Protein AF-A0A090LJX2-F1 (afdb_monomer_lite)

Organism: Strongyloides ratti (NCBI:txid34506)

Foldseek 3Di:
DVVVVVVVVVVVVVVDPPPPDDDVLVVVQLVLLQVLLQDPNNVVSCCVVPSNNVFKDWPDKDWDDDVVLRFIKIWTWMATPVCRLEIEIFIYAGNDPSNVVSPDPCSLVVNLVVCVVVVVVVVVVCVVVHNHDYYHYGHPHSRRVSSVVD

Secondary structure (DSSP, 8-state):
-HHHHHHHHHHHHHTT-------HHHHHHHHHHHHHHHSTTHHHHHHH-HHHHHHEEEEEEEEEEETTTTEEEEEEEEEESS-TTEEEEEE-----HHHHHT--TTHHHHHHHHHHHHHHHHHHHHHHHS---EEEEEESTHHHHHHHH-

pLDDT: mean 89.29, std 11.76, range [50.69, 98.19]

Radius of gyration: 18.02 Å; chains: 1; bounding box: 39×31×60 Å

Sequence (150 aa):
MCTIFFILIIFINFISSFITQYDPNEADLLGRFSSAVSSKYYYDCMINDEILKNNTELIYSYNEHNSKLNGDFLAGIIKLKNDPESIVIVHKSTSSIQQLISQVYLYPMEALNITYNVISTELKK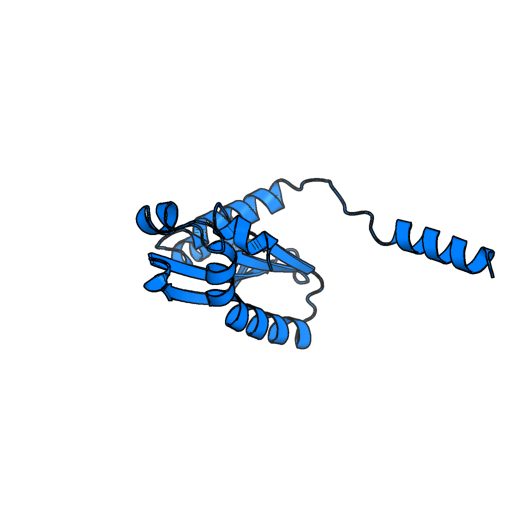LLNNGNYKNVIFTGHSLGGGLAILD

Structure (mmCIF, N/CA/C/O backbone):
data_AF-A0A090LJX2-F1
#
_entry.id   AF-A0A090LJX2-F1
#
loop_
_atom_site.group_PDB
_atom_site.id
_atom_site.type_symbol
_atom_site.label_atom_id
_atom_site.label_alt_id
_atom_site.label_comp_id
_atom_site.label_asym_id
_atom_site.label_entity_id
_atom_site.label_seq_id
_atom_site.pdbx_PDB_ins_code
_atom_site.Cartn_x
_atom_site.Cartn_y
_atom_site.Cartn_z
_atom_site.occupancy
_atom_site.B_iso_or_equiv
_atom_site.auth_seq_id
_atom_site.auth_comp_id
_atom_site.auth_asym_id
_atom_site.auth_atom_id
_atom_site.pdbx_PDB_model_num
ATOM 1 N N . MET A 1 1 ? 19.942 -5.361 43.977 1.00 56.97 1 MET A N 1
ATOM 2 C CA . MET A 1 1 ? 20.009 -4.964 42.549 1.00 56.97 1 MET A CA 1
ATOM 3 C C . MET A 1 1 ? 19.670 -6.107 41.589 1.00 56.97 1 MET A C 1
ATOM 5 O O . MET A 1 1 ? 18.911 -5.849 40.667 1.00 56.97 1 MET A O 1
ATOM 9 N N . CYS A 1 2 ? 20.119 -7.354 41.800 1.00 62.38 2 CYS A N 1
ATOM 10 C CA . CYS A 1 2 ? 19.810 -8.469 40.879 1.00 62.38 2 CYS A CA 1
ATOM 11 C C . CYS A 1 2 ? 18.318 -8.841 40.754 1.00 62.38 2 CYS A C 1
ATOM 13 O O . CYS A 1 2 ? 17.883 -9.233 39.678 1.00 62.38 2 CYS A O 1
ATOM 15 N N . THR A 1 3 ? 17.517 -8.689 41.812 1.00 67.06 3 THR A N 1
ATOM 16 C CA . THR A 1 3 ? 16.077 -9.010 41.790 1.00 67.06 3 THR A CA 1
ATOM 17 C C . THR A 1 3 ? 15.263 -8.070 40.901 1.00 67.06 3 THR A C 1
ATOM 19 O O . THR A 1 3 ? 14.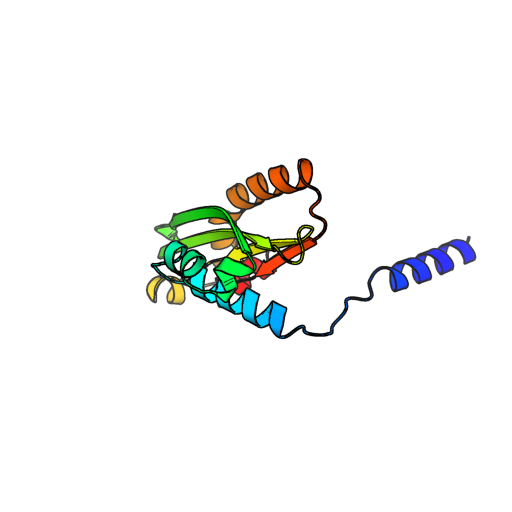370 -8.525 40.196 1.00 67.06 3 THR A O 1
ATOM 22 N N . ILE A 1 4 ? 15.604 -6.778 40.865 1.00 73.00 4 ILE A N 1
ATOM 23 C CA . ILE A 1 4 ? 14.933 -5.790 40.003 1.00 73.00 4 ILE A CA 1
ATOM 24 C C . ILE A 1 4 ? 15.252 -6.065 38.527 1.00 73.00 4 ILE A C 1
ATOM 26 O O . ILE A 1 4 ? 14.362 -6.004 37.688 1.00 73.00 4 ILE A O 1
ATOM 30 N N . PHE A 1 5 ? 16.496 -6.439 38.219 1.00 73.56 5 PHE A N 1
ATOM 31 C CA . PHE A 1 5 ? 16.918 -6.791 36.861 1.00 73.56 5 PHE A CA 1
ATOM 32 C C . PHE A 1 5 ? 16.204 -8.047 36.335 1.00 73.56 5 PHE A C 1
ATOM 34 O O . PHE A 1 5 ? 15.748 -8.066 35.196 1.00 73.56 5 PHE A O 1
ATOM 41 N N . PHE A 1 6 ? 16.024 -9.065 37.184 1.00 72.81 6 PHE A N 1
ATOM 42 C CA . PHE A 1 6 ? 15.281 -10.277 36.822 1.00 72.81 6 PHE A CA 1
ATOM 43 C C . PHE A 1 6 ? 13.792 -10.003 36.570 1.00 72.81 6 PHE A C 1
ATOM 45 O O . PHE A 1 6 ? 13.232 -10.522 35.608 1.00 72.81 6 PHE A O 1
ATOM 52 N N . ILE A 1 7 ? 13.162 -9.150 37.385 1.00 74.00 7 ILE A N 1
ATOM 53 C CA . ILE A 1 7 ? 11.769 -8.726 37.173 1.00 74.00 7 ILE A CA 1
ATOM 54 C C . ILE A 1 7 ? 11.644 -7.937 35.864 1.00 74.00 7 ILE A C 1
ATOM 56 O O . ILE A 1 7 ? 10.705 -8.168 35.108 1.00 74.00 7 ILE A O 1
ATOM 60 N N . LEU A 1 8 ? 12.612 -7.067 35.551 1.00 67.62 8 LEU A N 1
ATOM 61 C CA . LEU A 1 8 ? 12.631 -6.310 34.298 1.00 67.62 8 LEU A CA 1
ATOM 62 C C . LEU A 1 8 ? 12.737 -7.236 33.075 1.00 67.62 8 LEU A C 1
ATOM 64 O O . LEU A 1 8 ? 12.002 -7.057 32.112 1.00 67.62 8 LEU A O 1
ATOM 68 N N . ILE A 1 9 ? 13.597 -8.260 33.128 1.00 67.12 9 ILE A N 1
ATOM 69 C CA . ILE A 1 9 ? 13.736 -9.264 32.059 1.00 67.12 9 ILE A CA 1
ATOM 70 C C . ILE A 1 9 ? 12.451 -10.080 31.888 1.00 67.12 9 ILE A C 1
ATOM 72 O O . ILE A 1 9 ? 12.044 -10.347 30.759 1.00 67.12 9 ILE A O 1
ATOM 76 N N . ILE A 1 10 ? 11.791 -10.471 32.981 1.00 66.12 10 ILE A N 1
ATOM 77 C CA . ILE A 1 10 ? 10.518 -11.204 32.913 1.00 66.12 10 ILE A CA 1
ATOM 78 C C . ILE A 1 10 ? 9.430 -10.324 32.290 1.00 66.12 10 ILE A C 1
ATOM 80 O O . ILE A 1 10 ? 8.712 -10.791 31.411 1.00 66.12 10 ILE A O 1
ATOM 84 N N . PHE A 1 11 ? 9.351 -9.045 32.668 1.00 61.06 11 PHE A N 1
ATOM 85 C CA . PHE A 1 11 ? 8.423 -8.102 32.043 1.00 61.06 11 PHE A CA 1
ATOM 86 C C . PHE A 1 11 ? 8.721 -7.906 30.554 1.00 61.06 11 PHE A C 1
ATOM 88 O O . PHE A 1 11 ? 7.797 -7.959 29.753 1.00 61.06 11 PHE A O 1
ATOM 95 N N . ILE A 1 12 ? 9.990 -7.772 30.156 1.00 60.81 12 ILE A N 1
ATOM 96 C CA . ILE A 1 12 ? 10.374 -7.645 28.740 1.00 60.81 12 ILE A CA 1
ATOM 97 C C . ILE A 1 12 ? 9.950 -8.881 27.930 1.00 60.81 12 ILE A C 1
ATOM 99 O O . ILE A 1 12 ? 9.437 -8.728 26.827 1.00 60.81 12 ILE A O 1
ATOM 103 N N . ASN A 1 13 ? 10.084 -10.092 28.484 1.00 55.06 13 ASN A N 1
ATOM 104 C CA . ASN A 1 13 ? 9.644 -11.319 27.806 1.00 55.06 13 ASN A CA 1
ATOM 105 C C . ASN A 1 13 ? 8.113 -11.477 27.750 1.00 55.06 13 ASN A C 1
ATOM 107 O O . ASN A 1 13 ? 7.609 -12.166 26.869 1.00 55.06 13 ASN A O 1
ATOM 111 N N . PHE A 1 14 ? 7.369 -10.844 28.661 1.00 52.94 14 PHE A N 1
ATOM 112 C CA . PHE A 1 14 ? 5.901 -10.845 28.648 1.00 52.94 14 PHE A CA 1
ATOM 113 C C . PHE A 1 14 ? 5.289 -9.757 27.754 1.00 52.94 14 PHE A C 1
ATOM 115 O O . PHE A 1 14 ? 4.112 -9.848 27.417 1.00 52.94 14 PHE A O 1
ATOM 122 N N . ILE A 1 15 ? 6.058 -8.734 27.366 1.00 55.44 15 ILE A N 1
ATOM 123 C CA . ILE A 1 15 ? 5.549 -7.587 26.597 1.00 55.44 15 ILE A CA 1
ATOM 124 C C . ILE A 1 15 ? 5.363 -7.908 25.102 1.00 55.44 15 ILE A C 1
ATOM 126 O O . ILE A 1 15 ? 4.643 -7.185 24.420 1.00 55.44 15 ILE A O 1
ATOM 130 N N . SER A 1 16 ? 5.917 -9.004 24.577 1.00 51.19 16 SER A N 1
ATOM 131 C CA . SER A 1 16 ? 5.778 -9.335 23.152 1.00 51.19 16 SER A CA 1
ATOM 132 C C . SER A 1 16 ? 5.471 -10.806 22.882 1.00 51.19 16 SER A C 1
ATOM 134 O O . SER A 1 16 ? 6.197 -11.494 22.163 1.00 51.19 16 SER A O 1
ATOM 136 N N . SER A 1 17 ? 4.327 -11.298 23.365 1.00 50.69 17 SER A N 1
ATOM 137 C CA . SER A 1 17 ? 3.696 -12.420 22.664 1.00 50.69 17 SER A CA 1
ATOM 138 C C . SER A 1 17 ? 3.078 -11.882 21.372 1.00 50.69 17 SER A C 1
ATOM 140 O O . SER A 1 17 ? 1.912 -11.484 21.346 1.00 50.69 17 SER A O 1
ATOM 142 N N . PHE A 1 18 ? 3.863 -11.827 20.296 1.00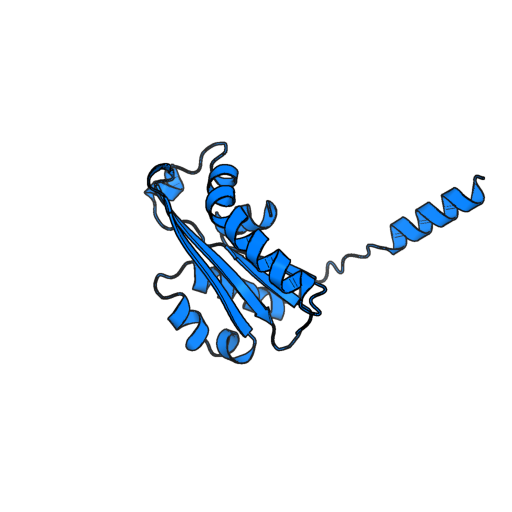 51.91 18 PHE A N 1
ATOM 143 C CA . PHE A 1 18 ? 3.274 -11.700 18.969 1.00 51.91 18 PHE A CA 1
ATOM 144 C C . PHE A 1 18 ? 2.355 -12.901 18.770 1.00 51.91 18 PHE A C 1
ATOM 146 O O . PHE A 1 18 ? 2.786 -14.051 18.884 1.00 51.91 18 PHE A O 1
ATOM 153 N N . ILE A 1 19 ? 1.078 -12.633 18.519 1.00 62.56 19 ILE A N 1
ATOM 154 C CA . ILE A 1 19 ? 0.149 -13.667 18.094 1.00 62.56 19 ILE A CA 1
ATOM 155 C C . ILE A 1 19 ? 0.624 -14.081 16.703 1.00 62.56 19 ILE A C 1
ATOM 157 O O . ILE A 1 19 ? 0.441 -13.366 15.728 1.00 62.56 19 ILE A O 1
ATOM 161 N N . THR A 1 20 ? 1.296 -15.226 16.617 1.00 63.59 20 THR A N 1
ATOM 162 C CA . THR A 1 20 ? 1.744 -15.814 15.345 1.00 63.59 20 THR A CA 1
ATOM 163 C C . THR A 1 20 ? 0.601 -16.484 14.588 1.00 63.59 20 THR A C 1
ATOM 165 O O . THR A 1 20 ? 0.813 -17.088 13.535 1.00 63.59 20 THR A O 1
ATOM 168 N N . GLN A 1 21 ? -0.612 -16.425 15.137 1.00 80.81 21 GLN A N 1
ATOM 169 C CA . GLN A 1 21 ? -1.780 -17.033 14.542 1.00 80.81 21 GLN A CA 1
ATOM 170 C C . GLN A 1 21 ? -2.232 -16.192 13.350 1.00 80.81 21 GLN A C 1
ATOM 172 O O . GLN A 1 21 ? -2.736 -15.086 13.500 1.00 80.81 21 GLN A O 1
ATOM 177 N N . TYR A 1 22 ? -2.020 -16.748 12.165 1.00 81.31 22 TYR A N 1
ATOM 178 C CA . TYR A 1 22 ? -2.489 -16.203 10.902 1.00 81.31 22 TYR A CA 1
ATOM 179 C C . TYR A 1 22 ? -4.023 -16.127 10.885 1.00 81.31 22 TYR A C 1
ATOM 181 O O . TYR A 1 22 ? -4.687 -17.159 11.032 1.00 81.31 22 TYR A O 1
ATOM 189 N N . ASP A 1 23 ? -4.575 -14.929 10.683 1.00 89.44 23 ASP A N 1
ATOM 190 C CA . ASP A 1 23 ? -5.998 -14.742 10.391 1.00 89.44 23 ASP A CA 1
ATOM 191 C C . ASP A 1 23 ? -6.216 -14.764 8.865 1.00 89.44 23 ASP A C 1
ATOM 193 O O . ASP A 1 23 ? -5.771 -13.850 8.160 1.00 89.44 23 ASP A O 1
ATOM 197 N N . PRO A 1 24 ? -6.900 -15.786 8.319 1.00 92.12 24 PRO A N 1
ATOM 198 C CA . PRO A 1 24 ? -7.163 -15.867 6.887 1.00 92.12 24 PRO A CA 1
ATOM 199 C C . PRO A 1 24 ? -8.047 -14.729 6.362 1.00 92.12 24 PRO A C 1
ATOM 201 O O . PRO A 1 24 ? -7.927 -14.380 5.190 1.00 92.12 24 PRO A O 1
ATOM 204 N N . ASN A 1 25 ? -8.917 -14.139 7.188 1.00 92.12 25 ASN A N 1
ATOM 205 C CA . ASN A 1 25 ? -9.783 -13.039 6.756 1.00 92.12 25 ASN A CA 1
ATOM 206 C C . ASN A 1 25 ? -8.991 -11.739 6.617 1.00 92.12 25 ASN A C 1
ATOM 208 O O . ASN A 1 25 ? -9.167 -11.010 5.640 1.00 92.12 25 ASN A O 1
ATOM 212 N N . GLU A 1 26 ? -8.097 -11.466 7.571 1.00 91.69 26 GLU A N 1
ATOM 213 C CA . GLU A 1 26 ? -7.166 -10.343 7.470 1.00 91.69 26 GLU A CA 1
ATOM 214 C C . GLU A 1 26 ? -6.274 -10.518 6.239 1.00 91.69 26 GLU A C 1
ATOM 216 O O . GLU A 1 26 ? -6.152 -9.609 5.421 1.00 91.69 26 GLU A O 1
ATOM 221 N N . ALA A 1 27 ? -5.720 -11.714 6.041 1.00 94.00 27 ALA A N 1
ATOM 222 C CA . ALA A 1 27 ? -4.861 -11.981 4.899 1.00 94.00 27 ALA A CA 1
ATOM 223 C C . ALA A 1 27 ? -5.584 -11.872 3.543 1.00 94.00 27 ALA A C 1
ATOM 225 O O . ALA A 1 27 ? -4.994 -11.336 2.602 1.00 94.00 27 ALA A O 1
ATOM 226 N N . ASP A 1 28 ? -6.843 -12.319 3.424 1.00 96.62 28 ASP A N 1
ATOM 227 C CA . ASP A 1 28 ? -7.655 -12.099 2.214 1.00 96.62 28 ASP A CA 1
ATOM 228 C C . ASP A 1 28 ? -7.850 -10.599 1.959 1.00 96.62 28 ASP A C 1
ATOM 230 O O . ASP A 1 28 ? -7.637 -10.118 0.843 1.00 96.62 28 ASP A O 1
ATOM 234 N N . LEU A 1 29 ? -8.164 -9.828 3.005 1.00 96.62 29 LEU A N 1
ATOM 235 C CA . LEU A 1 29 ? -8.350 -8.383 2.902 1.00 96.62 29 LEU A CA 1
ATOM 236 C C . LEU A 1 29 ? -7.062 -7.662 2.462 1.00 96.62 29 LEU A C 1
ATOM 238 O O . LEU A 1 29 ? -7.088 -6.859 1.525 1.00 96.62 29 LEU A O 1
ATOM 242 N N . LEU A 1 30 ? -5.921 -7.986 3.077 1.00 96.50 30 LEU A N 1
ATOM 243 C CA . LEU A 1 30 ? -4.610 -7.435 2.715 1.00 96.50 30 LEU A CA 1
ATOM 244 C C . LEU A 1 30 ? -4.178 -7.847 1.296 1.00 96.50 30 LEU A C 1
ATOM 246 O O . LEU A 1 30 ? -3.597 -7.046 0.553 1.00 96.50 30 LEU A O 1
ATOM 250 N N . GLY A 1 31 ? -4.509 -9.074 0.886 1.00 97.44 31 GLY A N 1
ATOM 251 C CA . GLY A 1 31 ? -4.309 -9.564 -0.476 1.00 97.44 31 GLY A CA 1
ATOM 252 C C . GLY A 1 31 ? -5.112 -8.763 -1.503 1.00 97.44 31 GLY A C 1
ATOM 253 O O . GLY A 1 31 ? -4.570 -8.352 -2.534 1.00 97.44 31 GLY A O 1
ATOM 254 N N . ARG A 1 32 ? -6.378 -8.451 -1.199 1.00 98.00 32 ARG A N 1
ATOM 255 C CA . ARG A 1 32 ? -7.227 -7.589 -2.037 1.00 98.00 32 ARG A CA 1
ATOM 256 C C . ARG A 1 32 ? -6.683 -6.172 -2.141 1.00 98.00 32 ARG A C 1
ATOM 258 O O . ARG A 1 32 ? -6.643 -5.647 -3.251 1.00 98.00 32 ARG A O 1
ATOM 265 N N . PHE A 1 33 ? -6.196 -5.575 -1.050 1.00 97.50 33 PHE A N 1
ATOM 266 C CA . PHE A 1 33 ? -5.530 -4.266 -1.117 1.00 97.50 33 PHE A CA 1
ATOM 267 C C . PHE A 1 33 ? -4.322 -4.296 -2.045 1.00 97.50 33 PHE A C 1
ATOM 269 O O . PHE A 1 33 ? -4.198 -3.445 -2.925 1.00 97.50 33 PHE A O 1
ATOM 276 N N . SER A 1 34 ? -3.463 -5.303 -1.879 1.00 97.12 34 SER A N 1
ATOM 277 C CA . SER A 1 34 ? -2.255 -5.481 -2.687 1.00 97.12 34 SER A CA 1
ATOM 278 C C . SER A 1 34 ? -2.577 -5.683 -4.172 1.00 97.12 34 SER A C 1
ATOM 280 O O . SER A 1 34 ? -1.856 -5.200 -5.046 1.00 97.12 34 SER A O 1
ATOM 282 N N . SER A 1 35 ? -3.686 -6.357 -4.480 1.00 96.69 35 SER A N 1
ATOM 283 C CA . SER A 1 35 ? -4.185 -6.499 -5.850 1.00 96.69 35 SER A CA 1
ATOM 284 C C . SER A 1 35 ? -4.742 -5.178 -6.395 1.00 96.69 35 SER A C 1
ATOM 286 O O . SER A 1 35 ? -4.354 -4.740 -7.481 1.00 96.69 35 SER A O 1
ATOM 288 N N . ALA A 1 36 ? -5.586 -4.493 -5.617 1.00 97.25 36 ALA A N 1
ATOM 289 C CA . ALA A 1 36 ? -6.222 -3.237 -6.003 1.00 97.25 36 ALA A CA 1
ATOM 290 C C . ALA A 1 36 ? -5.189 -2.141 -6.298 1.00 97.25 36 ALA A C 1
ATOM 292 O O . ALA A 1 36 ? -5.249 -1.516 -7.354 1.00 97.25 36 ALA A O 1
ATOM 293 N N . VAL A 1 37 ? -4.207 -1.946 -5.412 1.00 96.69 37 VAL A N 1
ATOM 294 C CA . VAL A 1 37 ? -3.145 -0.932 -5.565 1.00 96.69 37 VAL A CA 1
ATOM 295 C C . VAL A 1 37 ? -2.287 -1.176 -6.819 1.00 96.69 37 VAL A C 1
ATOM 297 O O . VAL A 1 37 ? -1.751 -0.247 -7.422 1.00 96.69 37 VAL A O 1
ATOM 300 N N . SER A 1 38 ? -2.172 -2.441 -7.233 1.00 95.19 38 SER A N 1
ATOM 301 C CA . SER A 1 38 ? -1.380 -2.875 -8.387 1.00 95.19 38 SER A CA 1
ATOM 302 C C . SER A 1 38 ? -2.130 -2.696 -9.707 1.00 95.19 38 SER A C 1
ATOM 304 O O . SER A 1 38 ? -1.514 -2.575 -10.768 1.00 95.19 38 SER A O 1
ATOM 306 N N . SER A 1 39 ? -3.459 -2.615 -9.646 1.00 93.31 39 SER A N 1
ATOM 307 C CA . SER A 1 39 ? -4.324 -2.368 -10.794 1.00 93.31 39 SER A CA 1
ATOM 308 C C . SER A 1 39 ? -4.170 -0.943 -11.340 1.00 93.31 39 SER A C 1
ATOM 310 O O . SER A 1 39 ? -3.817 0.003 -10.635 1.00 93.31 39 SER A O 1
ATOM 312 N N . LYS A 1 40 ? -4.496 -0.765 -12.625 1.00 91.75 40 LYS A N 1
ATOM 313 C CA . LYS A 1 40 ? -4.713 0.567 -13.221 1.00 91.75 40 LYS A CA 1
ATOM 314 C C . LYS A 1 40 ? -6.024 1.204 -12.748 1.00 91.75 40 LYS A C 1
ATOM 316 O O . LYS A 1 40 ? -6.181 2.413 -12.852 1.00 91.75 40 LYS A O 1
ATOM 321 N N . TYR A 1 41 ? -6.933 0.391 -12.214 1.00 94.38 41 TYR A N 1
ATOM 322 C CA . TYR A 1 41 ? -8.270 0.769 -11.763 1.00 94.38 41 TYR A CA 1
ATOM 323 C C . TYR A 1 41 ? -8.360 0.810 -10.234 1.00 94.38 41 TYR A C 1
ATOM 325 O O . TYR A 1 41 ? -9.355 0.380 -9.665 1.00 94.38 41 TYR A O 1
ATOM 333 N N . TYR A 1 42 ? -7.305 1.271 -9.553 1.00 95.44 42 TYR A N 1
ATOM 334 C CA . TYR A 1 42 ? -7.192 1.191 -8.092 1.00 95.44 42 TYR A CA 1
ATOM 335 C C . TYR A 1 42 ? -8.445 1.691 -7.353 1.00 95.44 42 TYR A C 1
ATOM 337 O O . TYR A 1 42 ? -9.021 0.955 -6.552 1.00 95.44 42 TYR A O 1
ATOM 345 N N . TYR A 1 43 ? -8.916 2.901 -7.664 1.00 95.62 43 TYR A N 1
ATOM 346 C CA . TYR A 1 43 ? -10.110 3.469 -7.030 1.00 95.62 43 TYR A CA 1
ATOM 347 C C . TYR A 1 43 ? -11.383 2.680 -7.352 1.00 95.62 43 TYR A C 1
ATOM 349 O O . TYR A 1 43 ? -12.190 2.434 -6.457 1.00 95.62 43 TYR A O 1
ATOM 357 N N . ASP A 1 44 ? -11.542 2.223 -8.596 1.00 96.81 44 ASP A N 1
ATOM 358 C CA . ASP A 1 44 ? -12.696 1.410 -8.985 1.00 96.81 44 ASP A CA 1
ATOM 359 C C . ASP A 1 44 ? -12.690 0.063 -8.257 1.00 96.81 44 ASP A C 1
ATOM 361 O O . ASP A 1 44 ? -13.742 -0.402 -7.829 1.00 96.81 44 ASP A O 1
ATOM 365 N N . CYS A 1 45 ? -11.519 -0.554 -8.063 1.00 96.94 45 CYS A N 1
ATOM 366 C CA . CYS A 1 45 ? -11.378 -1.773 -7.269 1.00 96.94 45 CYS A CA 1
ATOM 367 C C . CYS A 1 45 ? -11.805 -1.535 -5.813 1.00 96.94 45 CYS A C 1
ATOM 369 O O . CYS A 1 45 ? -12.563 -2.335 -5.274 1.00 96.94 45 CYS A O 1
ATOM 371 N N . MET A 1 46 ? -11.387 -0.422 -5.198 1.00 96.69 46 MET A N 1
ATOM 372 C CA . MET A 1 46 ? -11.765 -0.081 -3.817 1.00 96.69 46 MET A CA 1
ATOM 373 C C . MET A 1 46 ? -13.277 0.145 -3.644 1.00 96.69 46 MET A C 1
ATOM 375 O O . MET A 1 46 ? -13.821 -0.138 -2.578 1.00 96.69 46 MET A O 1
ATOM 379 N N . ILE A 1 47 ? -13.956 0.663 -4.672 1.00 96.19 47 ILE A N 1
ATOM 380 C CA . ILE A 1 47 ? -15.391 0.989 -4.626 1.00 96.19 47 ILE A CA 1
ATOM 381 C C . ILE A 1 47 ? -16.269 -0.211 -5.005 1.00 96.19 47 ILE A C 1
ATOM 383 O O . ILE A 1 47 ? -17.356 -0.366 -4.444 1.00 96.19 47 ILE A O 1
ATOM 387 N N . ASN A 1 48 ? -15.832 -1.031 -5.964 1.00 97.00 48 ASN A N 1
ATOM 388 C CA . ASN A 1 48 ? -16.657 -2.084 -6.559 1.00 97.00 48 ASN A CA 1
ATOM 389 C C . ASN A 1 48 ? -16.413 -3.480 -5.969 1.00 97.00 48 ASN A C 1
ATOM 391 O O . ASN A 1 48 ? -17.300 -4.324 -6.072 1.00 97.00 48 ASN A O 1
ATOM 395 N N . ASP A 1 49 ? -15.260 -3.745 -5.348 1.00 97.81 49 ASP A N 1
ATOM 396 C CA . ASP A 1 49 ? -15.065 -4.984 -4.587 1.00 97.81 49 ASP A CA 1
ATOM 397 C C . ASP A 1 49 ? -15.891 -4.910 -3.293 1.00 97.81 49 ASP A C 1
ATOM 399 O O . ASP A 1 49 ? -15.657 -4.052 -2.440 1.00 97.81 49 ASP A O 1
ATOM 403 N N . GLU A 1 50 ? -16.889 -5.789 -3.149 1.00 97.62 50 GLU A N 1
ATOM 404 C CA . GLU A 1 50 ? -17.819 -5.764 -2.012 1.00 97.62 50 GLU A CA 1
ATOM 405 C C . GLU A 1 50 ? -17.111 -5.931 -0.663 1.00 97.62 50 GLU A C 1
ATOM 407 O O . GLU A 1 50 ? -17.510 -5.309 0.323 1.00 97.62 50 GLU A O 1
ATOM 412 N N . ILE A 1 51 ? -16.043 -6.732 -0.610 1.00 97.56 51 ILE A N 1
ATOM 413 C CA . ILE A 1 51 ? -15.286 -6.967 0.619 1.00 97.56 51 ILE A CA 1
ATOM 414 C C . ILE A 1 51 ? -14.511 -5.701 0.981 1.00 97.56 51 ILE A C 1
ATOM 416 O O . ILE A 1 51 ? -14.614 -5.237 2.118 1.00 97.56 51 ILE A O 1
ATOM 420 N N . LEU A 1 52 ? -13.811 -5.081 0.029 1.00 97.44 52 LEU A N 1
ATOM 421 C CA . LEU A 1 52 ? -13.104 -3.820 0.271 1.00 97.44 52 LEU A CA 1
ATOM 422 C C . LEU A 1 52 ? -14.076 -2.702 0.660 1.00 97.44 52 LEU A C 1
ATOM 424 O O . LEU A 1 52 ? -13.914 -2.070 1.707 1.00 97.44 52 LEU A O 1
ATOM 428 N N . LYS A 1 53 ? -15.131 -2.499 -0.131 1.00 97.19 53 LYS A N 1
ATOM 429 C CA . LYS A 1 53 ? -16.136 -1.455 0.088 1.00 97.19 53 LYS A CA 1
ATOM 430 C C . LYS A 1 53 ? -16.768 -1.550 1.475 1.00 97.19 53 LYS A C 1
ATOM 432 O O . LYS A 1 53 ? -16.927 -0.533 2.157 1.00 97.19 53 LYS A O 1
ATOM 437 N N . ASN A 1 54 ? -17.140 -2.754 1.907 1.00 97.00 54 ASN A N 1
ATOM 438 C CA . ASN A 1 54 ? -17.869 -2.943 3.158 1.00 97.00 54 ASN A CA 1
ATOM 439 C C . ASN A 1 54 ? -16.963 -2.899 4.390 1.00 97.00 54 ASN A C 1
ATOM 441 O O . ASN A 1 54 ? -17.428 -2.477 5.445 1.00 97.00 54 ASN A O 1
ATOM 445 N N . ASN A 1 55 ? -15.684 -3.260 4.262 1.00 97.06 55 ASN A N 1
ATOM 446 C CA . ASN A 1 55 ? -14.783 -3.395 5.410 1.00 97.06 55 ASN A CA 1
ATOM 447 C C . ASN A 1 55 ? -13.779 -2.247 5.555 1.00 97.06 55 ASN A C 1
ATOM 449 O O . ASN A 1 55 ? -13.055 -2.203 6.549 1.00 97.06 55 ASN A O 1
ATOM 453 N N . THR A 1 56 ? -13.702 -1.327 4.589 1.00 96.38 56 THR A N 1
ATOM 454 C CA . THR A 1 56 ? -12.568 -0.397 4.499 1.00 96.38 56 THR A CA 1
ATOM 455 C C . THR A 1 56 ? -12.982 0.999 4.038 1.00 96.38 56 THR A C 1
ATOM 457 O O . THR A 1 56 ? -14.074 1.200 3.494 1.00 96.38 56 THR A O 1
ATOM 460 N N . GLU A 1 57 ? -12.119 1.977 4.294 1.00 96.38 57 GLU A N 1
ATOM 461 C CA . GLU A 1 57 ? -12.238 3.360 3.834 1.00 96.38 57 GLU A CA 1
ATOM 462 C C . GLU A 1 57 ? -10.861 3.848 3.364 1.00 96.38 57 GLU A C 1
ATOM 464 O O . GLU A 1 57 ? -9.895 3.818 4.127 1.00 96.38 57 GLU A O 1
ATOM 469 N N . LEU A 1 58 ? -10.753 4.285 2.105 1.00 97.12 58 LEU A N 1
ATOM 470 C CA . LEU A 1 58 ? -9.524 4.886 1.589 1.00 97.12 58 LEU A CA 1
ATOM 471 C C . LEU A 1 58 ? -9.400 6.315 2.125 1.00 97.12 58 LEU A C 1
ATOM 473 O O . LEU A 1 58 ? -10.184 7.183 1.751 1.00 97.12 58 LEU A O 1
ATOM 477 N N . ILE A 1 59 ? -8.409 6.554 2.981 1.00 97.06 59 ILE A N 1
ATOM 478 C CA . ILE A 1 59 ? -8.187 7.853 3.629 1.00 97.06 59 ILE A CA 1
ATOM 479 C C . ILE A 1 59 ? -7.307 8.744 2.762 1.00 97.06 59 ILE A C 1
ATOM 481 O O . ILE A 1 59 ? -7.577 9.930 2.582 1.00 97.06 59 ILE A O 1
ATOM 485 N N . TYR A 1 60 ? -6.230 8.168 2.237 1.00 97.69 60 TYR A N 1
ATOM 486 C CA . TYR A 1 60 ? -5.244 8.894 1.456 1.00 97.69 60 TYR A CA 1
ATOM 487 C C . TYR A 1 60 ? -4.600 7.976 0.425 1.00 97.69 60 TYR A C 1
ATOM 489 O O . TYR A 1 60 ? -4.462 6.774 0.642 1.00 97.69 60 TYR A O 1
ATOM 497 N N . SER A 1 61 ? -4.172 8.548 -0.693 1.00 97.50 61 SER A N 1
ATOM 498 C CA . SER A 1 61 ? -3.392 7.840 -1.701 1.00 97.50 61 SER A CA 1
ATOM 499 C C . SER A 1 61 ? -2.430 8.802 -2.372 1.00 97.50 61 SER A C 1
ATOM 501 O O . SER A 1 61 ? -2.808 9.936 -2.671 1.00 97.50 61 SER A O 1
ATOM 503 N N . TYR A 1 62 ? -1.225 8.327 -2.648 1.00 97.56 62 TYR A N 1
ATOM 504 C CA . TYR A 1 62 ? -0.193 9.048 -3.375 1.00 97.56 62 TYR A CA 1
ATOM 505 C C . TYR A 1 62 ? 0.245 8.223 -4.576 1.00 97.56 62 TYR A C 1
ATOM 507 O O . TYR A 1 62 ? 0.419 7.015 -4.445 1.00 97.56 62 TYR A O 1
ATOM 515 N N . ASN A 1 63 ? 0.421 8.867 -5.727 1.00 96.31 63 ASN A N 1
ATOM 516 C CA . ASN A 1 63 ? 0.888 8.229 -6.950 1.00 96.31 63 ASN A CA 1
ATOM 517 C C . ASN A 1 63 ? 1.901 9.138 -7.649 1.00 96.31 63 ASN A C 1
ATOM 519 O O . ASN A 1 63 ? 1.606 10.307 -7.899 1.00 96.31 63 ASN A O 1
ATOM 523 N N . GLU A 1 64 ? 3.061 8.593 -7.994 1.00 95.44 64 GLU A N 1
ATOM 524 C CA . GLU A 1 64 ? 4.126 9.297 -8.696 1.00 95.44 64 GLU A CA 1
ATOM 525 C C . GLU A 1 64 ? 4.770 8.391 -9.746 1.00 95.44 64 GLU A C 1
ATOM 527 O O . GLU A 1 64 ? 5.129 7.245 -9.477 1.00 95.44 64 GLU A O 1
ATOM 532 N N . HIS A 1 65 ? 4.968 8.935 -10.946 1.00 95.12 65 HIS A N 1
ATOM 533 C CA . HIS A 1 65 ? 5.832 8.321 -11.944 1.00 95.12 65 HIS A CA 1
ATOM 534 C C . HIS A 1 65 ? 7.272 8.799 -11.750 1.00 95.12 65 HIS A C 1
ATOM 536 O O . HIS A 1 65 ? 7.529 10.004 -11.778 1.00 95.12 65 HIS A O 1
ATOM 542 N N . ASN A 1 66 ? 8.222 7.871 -11.643 1.00 94.06 66 ASN A N 1
ATOM 543 C CA . ASN A 1 66 ? 9.640 8.195 -11.555 1.00 94.06 66 ASN A CA 1
ATOM 544 C C . ASN A 1 66 ? 10.408 7.599 -12.739 1.00 94.06 66 ASN A C 1
ATOM 546 O O . ASN A 1 66 ? 10.599 6.384 -12.850 1.00 94.06 66 ASN A O 1
ATOM 550 N N . SER A 1 67 ? 10.893 8.483 -13.611 1.00 92.81 67 SER A N 1
ATOM 551 C CA . SER A 1 67 ? 11.620 8.104 -14.823 1.00 92.81 67 SER A CA 1
ATOM 552 C C . SER A 1 67 ? 12.990 7.485 -14.534 1.00 92.81 67 SER A C 1
ATOM 554 O O . SER A 1 67 ? 13.411 6.599 -15.271 1.00 92.81 67 SER A O 1
ATOM 556 N N . LYS A 1 68 ? 13.672 7.877 -13.445 1.00 91.69 68 LYS A N 1
ATOM 557 C CA . LYS A 1 68 ? 14.964 7.285 -13.042 1.00 91.69 68 LYS A CA 1
ATOM 558 C C . LYS A 1 68 ? 14.799 5.811 -12.664 1.00 91.69 68 LYS A C 1
ATOM 560 O O . LYS A 1 68 ? 15.655 4.996 -12.992 1.00 91.69 68 LYS A O 1
ATOM 565 N N . LEU A 1 69 ? 13.697 5.474 -11.995 1.00 91.19 69 LEU A N 1
ATOM 566 C CA . LEU A 1 69 ? 13.388 4.109 -11.567 1.00 91.19 69 LEU A CA 1
ATOM 567 C C . LEU A 1 69 ? 12.481 3.340 -12.541 1.00 91.19 69 LEU A C 1
ATOM 569 O O . LEU A 1 69 ? 12.086 2.212 -12.235 1.00 91.19 69 LEU A O 1
ATOM 573 N N . ASN A 1 70 ? 12.178 3.915 -13.710 1.00 91.06 70 ASN A N 1
ATOM 574 C CA . ASN A 1 70 ? 11.377 3.313 -14.781 1.00 91.06 70 ASN A CA 1
ATOM 575 C C . ASN A 1 70 ? 10.010 2.774 -14.321 1.00 91.06 70 ASN A C 1
ATOM 577 O O . ASN A 1 70 ? 9.577 1.714 -14.783 1.00 91.06 70 ASN A O 1
ATOM 581 N N . GLY A 1 71 ? 9.331 3.464 -13.401 1.00 92.00 71 GLY A N 1
ATOM 582 C CA . GLY A 1 71 ? 8.140 2.910 -12.762 1.00 92.00 71 GLY A CA 1
ATOM 583 C C . GLY A 1 71 ? 7.161 3.934 -12.211 1.00 92.00 71 GLY A C 1
ATOM 584 O O . GLY A 1 71 ? 7.518 5.075 -11.928 1.00 92.00 71 GLY A O 1
ATOM 585 N N . ASP A 1 72 ? 5.925 3.470 -12.039 1.00 94.19 72 ASP A N 1
ATOM 586 C CA . ASP A 1 72 ? 4.899 4.151 -11.254 1.00 94.19 72 ASP A CA 1
ATOM 587 C C . ASP A 1 72 ? 4.918 3.601 -9.829 1.00 94.19 72 ASP A C 1
ATOM 589 O O . ASP A 1 72 ? 4.940 2.379 -9.630 1.00 94.19 72 ASP A O 1
ATOM 593 N N . PHE A 1 73 ? 4.873 4.507 -8.860 1.00 95.25 73 PHE A N 1
ATOM 594 C CA . PHE A 1 73 ? 4.874 4.227 -7.433 1.00 95.25 73 PHE A CA 1
ATOM 595 C C . PHE A 1 73 ? 3.578 4.750 -6.849 1.00 95.25 73 PHE A C 1
ATOM 597 O O . PHE A 1 73 ? 3.267 5.930 -6.976 1.00 95.25 73 PHE A O 1
ATOM 604 N N . LEU A 1 74 ? 2.820 3.866 -6.209 1.00 96.81 74 LEU A N 1
ATOM 605 C CA . LEU A 1 74 ? 1.568 4.224 -5.564 1.00 96.81 74 LEU A CA 1
ATOM 606 C C . LEU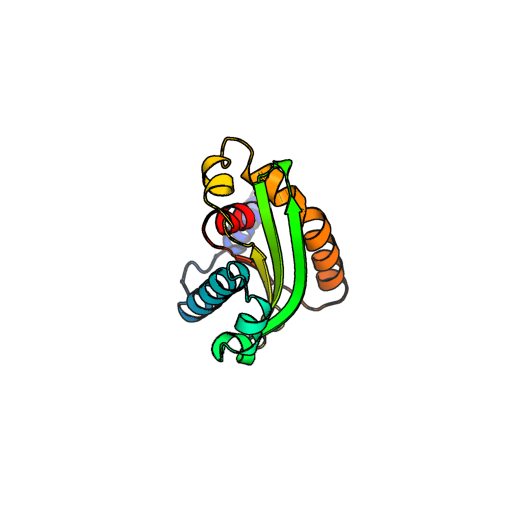 A 1 74 ? 1.563 3.653 -4.152 1.00 96.81 74 LEU A C 1
ATOM 608 O O . LEU A 1 74 ? 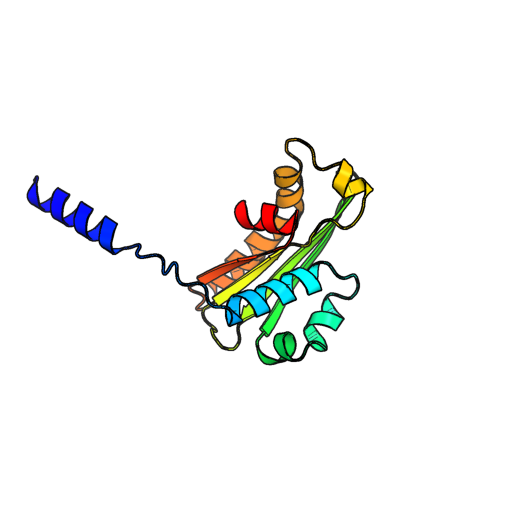1.945 2.501 -3.945 1.00 96.81 74 LEU A O 1
ATOM 612 N N . ALA A 1 75 ? 1.122 4.461 -3.198 1.00 97.69 75 ALA A N 1
ATOM 613 C CA . ALA A 1 75 ? 0.874 4.030 -1.834 1.00 97.69 75 ALA A CA 1
ATOM 614 C C . ALA A 1 75 ? -0.484 4.548 -1.354 1.00 97.69 75 ALA A C 1
ATOM 616 O O . ALA A 1 75 ? -0.934 5.619 -1.770 1.00 97.69 75 ALA A O 1
ATOM 617 N N . GLY A 1 76 ? -1.148 3.783 -0.493 1.00 97.75 76 GLY A N 1
ATOM 618 C CA . GLY A 1 76 ? -2.452 4.121 0.069 1.00 97.75 76 GLY A CA 1
ATOM 619 C C . GLY A 1 76 ? -2.470 3.976 1.585 1.00 97.75 76 GLY A C 1
ATOM 620 O O . GLY A 1 76 ? -1.842 3.068 2.120 1.00 97.75 76 GLY A O 1
ATOM 621 N N . ILE A 1 77 ? -3.214 4.853 2.259 1.00 98.19 77 ILE A N 1
ATOM 622 C CA . ILE A 1 77 ? -3.570 4.738 3.675 1.00 98.19 77 ILE A CA 1
ATOM 623 C C . ILE A 1 77 ? -5.052 4.389 3.746 1.00 98.19 77 ILE A C 1
ATOM 625 O O . ILE A 1 77 ? -5.909 5.144 3.277 1.00 98.19 77 ILE A O 1
ATOM 629 N N . ILE A 1 78 ? -5.349 3.239 4.334 1.00 98.00 78 ILE A N 1
ATOM 630 C CA . ILE A 1 78 ? -6.683 2.654 4.389 1.00 98.00 78 ILE A CA 1
ATOM 631 C C . ILE A 1 78 ? -7.058 2.440 5.850 1.00 98.00 78 ILE A C 1
ATOM 633 O O . ILE A 1 78 ? -6.279 1.909 6.632 1.00 98.00 78 ILE A O 1
ATOM 637 N N . LYS A 1 79 ? -8.268 2.832 6.227 1.00 96.50 79 LYS A N 1
ATOM 638 C CA . LYS A 1 79 ? -8.831 2.565 7.549 1.00 96.50 79 LYS A CA 1
ATOM 639 C C . LYS A 1 79 ? -9.682 1.301 7.509 1.00 96.50 79 LYS A C 1
ATOM 641 O O . LYS A 1 79 ? -10.477 1.122 6.581 1.00 96.50 79 LYS A O 1
ATOM 646 N N . LEU A 1 80 ? -9.556 0.455 8.529 1.00 95.62 80 LEU A N 1
ATOM 647 C CA . LEU A 1 80 ? -10.429 -0.704 8.710 1.00 95.62 80 LEU A CA 1
ATOM 648 C C . LEU A 1 80 ? -11.713 -0.288 9.442 1.00 95.62 80 LEU A C 1
ATOM 650 O O . LEU A 1 80 ? -11.683 0.439 10.432 1.00 95.62 80 LEU A O 1
ATOM 654 N N . LYS A 1 81 ? -12.871 -0.740 8.953 1.00 95.00 81 LYS A N 1
ATOM 655 C CA . LYS A 1 81 ? -14.178 -0.449 9.572 1.00 95.00 81 LYS A CA 1
ATOM 656 C C . LYS A 1 81 ? -14.453 -1.335 10.783 1.00 95.00 81 LYS A C 1
ATOM 658 O O . LYS A 1 81 ? -15.027 -0.859 11.757 1.00 95.00 81 LYS A O 1
ATOM 663 N N . ASN A 1 82 ? -14.028 -2.596 10.721 1.00 90.69 82 ASN A N 1
ATOM 664 C CA . ASN A 1 82 ? -14.236 -3.568 11.800 1.00 90.69 82 ASN A CA 1
ATOM 665 C C . ASN A 1 82 ? -13.189 -3.446 12.916 1.00 90.69 82 ASN A C 1
ATOM 667 O O . ASN A 1 82 ? -13.408 -3.960 14.007 1.00 90.69 82 ASN A O 1
ATOM 671 N N . ASP A 1 83 ? -12.087 -2.744 12.649 1.00 91.62 83 ASP A N 1
ATOM 672 C CA . ASP A 1 83 ? -11.066 -2.400 13.632 1.00 91.62 83 ASP A CA 1
ATOM 673 C C . ASP A 1 83 ? -10.660 -0.924 13.458 1.00 91.62 83 ASP A C 1
ATOM 675 O O . ASP A 1 83 ? -9.686 -0.609 12.772 1.00 91.62 83 ASP A O 1
ATOM 679 N N . PRO A 1 84 ? -11.439 0.015 14.028 1.00 89.31 84 PRO A N 1
ATOM 680 C CA . PRO A 1 84 ? -11.242 1.445 13.806 1.00 89.31 84 PRO A CA 1
ATOM 681 C C . PRO A 1 84 ? -9.960 1.996 14.446 1.00 89.31 84 PRO A C 1
ATOM 683 O O . PRO A 1 84 ? -9.609 3.146 14.174 1.00 89.31 84 PRO A O 1
ATOM 686 N N . GLU A 1 85 ? -9.277 1.213 15.288 1.00 93.38 85 GLU A N 1
ATOM 687 C CA . GLU A 1 85 ? -7.978 1.563 15.871 1.00 93.38 85 GLU A CA 1
ATOM 688 C C . GLU A 1 85 ? -6.808 1.154 14.956 1.00 93.38 85 GLU A C 1
ATOM 690 O O . GLU A 1 85 ? -5.657 1.470 15.262 1.00 93.38 85 GLU A O 1
ATOM 695 N N . SER A 1 86 ? -7.088 0.510 13.819 1.00 94.31 86 SER A N 1
ATOM 696 C CA . SER A 1 86 ? -6.085 0.027 12.871 1.00 94.31 86 SER A CA 1
ATOM 697 C C . SER A 1 86 ? -6.150 0.752 11.528 1.00 94.31 86 SER A C 1
ATOM 699 O O . SER A 1 86 ? -7.217 0.977 10.943 1.00 94.31 86 SER A O 1
ATOM 701 N N . ILE A 1 87 ? -4.971 1.085 11.007 1.00 96.62 87 ILE A N 1
ATOM 702 C CA . ILE A 1 87 ? -4.777 1.609 9.652 1.00 96.62 87 ILE A CA 1
ATOM 703 C C . ILE A 1 87 ? -3.800 0.736 8.881 1.00 96.62 87 ILE A C 1
ATOM 705 O O . ILE A 1 87 ? -2.848 0.194 9.437 1.00 96.62 87 ILE A O 1
ATOM 709 N N . VAL A 1 88 ? -4.040 0.623 7.583 1.00 97.69 88 VAL A N 1
ATOM 710 C CA . VAL A 1 88 ? -3.253 -0.171 6.649 1.00 97.69 88 VAL A CA 1
ATOM 711 C C . VAL A 1 88 ? -2.541 0.764 5.684 1.00 97.69 88 VAL A C 1
ATOM 713 O O . VAL A 1 88 ? -3.173 1.602 5.040 1.00 97.69 88 VAL A O 1
ATOM 716 N N . ILE A 1 89 ? -1.231 0.597 5.563 1.00 98.12 89 ILE A N 1
ATOM 717 C CA . ILE A 1 89 ? -0.400 1.207 4.534 1.00 98.12 89 ILE A CA 1
ATOM 718 C C . ILE A 1 89 ? -0.139 0.147 3.475 1.00 98.12 89 ILE A C 1
ATOM 720 O O . ILE A 1 89 ? 0.419 -0.911 3.763 1.00 98.12 89 ILE A O 1
ATOM 724 N N . VAL A 1 90 ? -0.574 0.421 2.249 1.00 98.19 90 VAL A N 1
ATOM 725 C CA . VAL A 1 90 ? -0.417 -0.494 1.119 1.00 98.19 90 VAL A CA 1
ATOM 726 C C . VAL A 1 90 ? 0.476 0.113 0.047 1.00 98.19 90 VAL A C 1
ATOM 728 O O . VAL A 1 90 ? 0.238 1.238 -0.388 1.00 98.19 90 VAL A O 1
ATOM 731 N N . HIS A 1 91 ? 1.464 -0.652 -0.418 1.00 97.69 91 HIS A N 1
ATOM 732 C CA . HIS A 1 91 ? 2.370 -0.255 -1.498 1.00 97.69 91 HIS A CA 1
ATOM 733 C C . HIS A 1 91 ? 2.117 -1.033 -2.784 1.00 97.69 91 HIS A C 1
ATOM 735 O O . HIS A 1 91 ? 1.920 -2.252 -2.785 1.00 97.69 91 HIS A O 1
ATOM 741 N N . LYS A 1 92 ? 2.181 -0.316 -3.904 1.00 96.50 92 LYS A N 1
ATOM 742 C CA . LYS A 1 92 ? 2.019 -0.861 -5.249 1.00 96.50 92 LYS A CA 1
ATOM 743 C C . LYS A 1 92 ? 3.137 -1.823 -5.634 1.00 96.50 92 LYS A C 1
ATOM 745 O O . LYS A 1 92 ? 4.305 -1.616 -5.311 1.00 96.50 92 LYS A O 1
ATOM 750 N N . SER A 1 93 ? 2.774 -2.871 -6.375 1.00 93.44 93 SER A N 1
ATOM 751 C CA . SER A 1 93 ? 3.742 -3.773 -6.994 1.00 93.44 93 SER A CA 1
ATOM 752 C C . SER A 1 93 ? 4.491 -3.116 -8.155 1.00 93.44 93 SER A C 1
ATOM 754 O O . SER A 1 93 ? 4.235 -1.992 -8.567 1.00 93.44 93 SER A O 1
ATOM 756 N N . THR A 1 94 ? 5.396 -3.866 -8.770 1.00 91.62 94 THR A N 1
ATOM 757 C CA . THR A 1 94 ? 6.020 -3.463 -10.030 1.00 91.62 94 THR A CA 1
ATOM 758 C C . THR A 1 94 ? 4.972 -3.198 -11.120 1.00 91.62 94 THR A C 1
ATOM 760 O O . THR A 1 94 ? 4.066 -4.003 -11.327 1.00 91.62 94 THR A O 1
ATOM 763 N N . SER A 1 95 ? 5.121 -2.078 -11.822 1.00 87.75 95 SER A N 1
ATOM 764 C CA . SER A 1 95 ? 4.215 -1.559 -12.850 1.00 87.75 95 SER A CA 1
ATOM 765 C C . SER A 1 95 ? 4.591 -1.998 -14.272 1.00 87.75 95 SER A C 1
ATOM 767 O O . SER A 1 95 ? 3.751 -1.951 -15.171 1.00 87.75 95 SER A O 1
ATOM 769 N N . SER A 1 96 ? 5.841 -2.419 -14.510 1.00 86.00 96 SER A N 1
ATOM 770 C CA . SER A 1 96 ? 6.326 -2.805 -15.844 1.00 86.00 96 SER A CA 1
ATOM 771 C C . SER A 1 96 ? 7.481 -3.817 -15.812 1.00 86.00 96 SER A C 1
ATOM 773 O O . SER A 1 96 ? 8.171 -3.984 -14.807 1.00 86.00 96 SER A O 1
ATOM 775 N N . ILE A 1 97 ? 7.736 -4.471 -16.949 1.00 85.19 97 ILE A N 1
ATOM 776 C CA . ILE A 1 97 ? 8.889 -5.374 -17.122 1.00 85.19 97 ILE A CA 1
ATOM 777 C C . ILE A 1 97 ? 10.207 -4.592 -17.031 1.00 85.19 97 ILE A C 1
ATOM 779 O O . ILE A 1 97 ? 11.181 -5.084 -16.470 1.00 85.19 97 ILE A O 1
ATOM 783 N N . GLN A 1 98 ? 10.242 -3.359 -17.542 1.00 85.00 98 GLN A N 1
ATOM 784 C CA . GLN A 1 98 ? 11.410 -2.481 -17.453 1.00 85.00 98 GLN A CA 1
ATOM 785 C C . GLN A 1 98 ? 11.746 -2.179 -15.994 1.00 85.00 98 GLN A C 1
ATOM 787 O O . GLN A 1 98 ? 12.906 -2.266 -15.591 1.00 85.00 98 GLN A O 1
ATOM 792 N N . GLN A 1 99 ? 10.722 -1.887 -15.192 1.00 87.69 99 GLN A N 1
ATOM 793 C CA . GLN A 1 99 ? 10.866 -1.690 -13.759 1.00 87.69 99 GLN A CA 1
ATOM 794 C C . GLN A 1 99 ? 11.361 -2.966 -13.070 1.00 87.69 99 GLN A C 1
ATOM 796 O O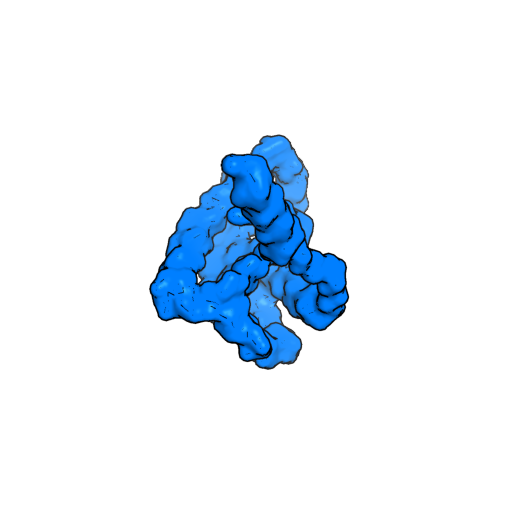 . GLN A 1 99 ? 12.235 -2.895 -12.213 1.00 87.69 99 GLN A O 1
ATOM 801 N N . LEU A 1 100 ? 10.841 -4.135 -13.462 1.00 87.75 100 LEU A N 1
ATOM 802 C CA . LEU A 1 100 ? 11.266 -5.428 -12.920 1.00 87.75 100 LEU A CA 1
ATOM 803 C C . LEU A 1 100 ? 12.752 -5.698 -13.176 1.00 87.75 100 LEU A C 1
ATOM 805 O O . LEU A 1 100 ? 13.477 -6.056 -12.258 1.00 87.75 100 LEU A O 1
ATOM 809 N N . ILE A 1 101 ? 13.221 -5.486 -14.405 1.00 85.75 101 ILE A N 1
ATOM 810 C CA . ILE A 1 101 ? 14.634 -5.684 -14.767 1.00 85.75 101 ILE A CA 1
ATOM 811 C C . ILE A 1 101 ? 15.532 -4.662 -14.052 1.00 85.75 101 ILE A C 1
ATOM 813 O O . ILE A 1 101 ? 16.682 -4.959 -13.735 1.00 85.75 101 ILE A O 1
ATOM 817 N N . SER A 1 102 ? 15.002 -3.470 -13.766 1.00 82.69 102 SER A N 1
ATOM 818 C CA . SER A 1 102 ? 15.727 -2.398 -13.077 1.00 82.69 102 SER A CA 1
ATOM 819 C C . SER A 1 102 ? 15.862 -2.624 -11.563 1.00 82.69 102 SER A C 1
ATOM 821 O O . SER A 1 102 ? 16.603 -1.882 -10.921 1.00 82.69 102 SER A O 1
ATOM 823 N N . GLN A 1 103 ? 15.184 -3.625 -10.980 1.00 83.31 103 GLN A N 1
ATOM 824 C CA . GLN A 1 103 ? 15.244 -3.948 -9.545 1.00 83.31 103 GLN A CA 1
ATOM 825 C C . GLN A 1 103 ? 16.566 -4.623 -9.157 1.00 83.31 103 GLN A C 1
ATOM 827 O O . GLN A 1 103 ? 16.630 -5.809 -8.843 1.00 83.31 103 GLN A O 1
ATOM 832 N N . VAL A 1 104 ? 17.640 -3.839 -9.176 1.00 81.31 104 VAL A N 1
ATOM 833 C CA . VAL A 1 104 ? 18.980 -4.228 -8.724 1.00 81.31 104 VAL A CA 1
ATOM 834 C C . VAL A 1 104 ? 19.282 -3.645 -7.336 1.00 81.31 104 VAL A C 1
ATOM 836 O O . VAL A 1 104 ? 18.430 -3.016 -6.709 1.00 81.31 104 VAL A O 1
ATOM 839 N N . TYR A 1 105 ? 20.493 -3.881 -6.824 1.00 71.56 105 TYR A N 1
ATOM 840 C CA . TYR A 1 105 ? 20.942 -3.429 -5.501 1.00 71.56 105 TYR A CA 1
ATOM 841 C C . TYR A 1 105 ? 20.596 -1.944 -5.246 1.00 71.56 105 TYR A C 1
ATOM 843 O O . TYR A 1 105 ? 20.929 -1.093 -6.064 1.00 71.56 105 TYR A O 1
ATOM 851 N N . LEU A 1 106 ? 19.940 -1.661 -4.109 1.00 84.62 106 LEU A N 1
ATOM 852 C CA . LEU A 1 106 ? 19.370 -0.368 -3.661 1.00 84.62 106 LEU A CA 1
ATOM 853 C C . LEU A 1 106 ? 18.031 0.070 -4.262 1.00 84.62 106 LEU A C 1
ATOM 855 O O . LEU A 1 106 ? 17.418 0.983 -3.707 1.00 84.62 106 LEU A O 1
ATOM 859 N N . TYR A 1 107 ? 17.520 -0.593 -5.301 1.00 90.56 107 TYR A N 1
ATOM 860 C CA . TYR A 1 107 ? 16.245 -0.201 -5.904 1.00 90.56 107 TYR A CA 1
ATOM 861 C C . TYR A 1 107 ? 15.096 -0.089 -4.883 1.00 90.56 107 TYR A C 1
ATOM 863 O O . TYR A 1 107 ? 14.417 0.935 -4.901 1.00 90.56 107 TYR A O 1
ATOM 871 N N . PRO A 1 108 ? 14.882 -1.045 -3.949 1.00 89.81 108 PRO A N 1
ATOM 872 C CA . PRO A 1 108 ? 13.804 -0.925 -2.964 1.00 89.81 108 PRO A CA 1
ATOM 873 C C . PRO A 1 108 ? 13.936 0.304 -2.054 1.00 89.81 108 PRO A C 1
ATOM 875 O O . PRO A 1 108 ? 12.929 0.908 -1.714 1.00 89.81 108 PRO A O 1
ATOM 878 N N . MET A 1 109 ? 15.158 0.720 -1.706 1.00 91.31 109 MET A N 1
ATOM 879 C CA . MET A 1 109 ? 15.387 1.904 -0.867 1.00 91.31 109 MET A CA 1
ATOM 880 C C . MET A 1 109 ? 15.104 3.199 -1.630 1.00 91.31 109 MET A C 1
ATOM 882 O O . MET A 1 109 ? 14.466 4.107 -1.102 1.00 91.31 109 MET A O 1
ATOM 886 N N . GLU A 1 110 ? 15.551 3.283 -2.888 1.00 93.00 110 GLU A N 1
ATOM 887 C CA . GLU A 1 110 ? 15.240 4.434 -3.742 1.00 93.00 110 GLU A CA 1
ATOM 888 C C . GLU A 1 110 ? 13.737 4.515 -4.041 1.00 93.00 110 GLU A C 1
ATOM 890 O O . GLU A 1 110 ? 13.166 5.603 -4.007 1.00 93.00 110 GLU A O 1
ATOM 895 N N . ALA A 1 111 ? 13.097 3.368 -4.278 1.00 91.62 111 ALA A N 1
ATOM 896 C CA . ALA A 1 111 ? 11.659 3.242 -4.480 1.00 91.62 111 ALA A CA 1
ATOM 897 C C . ALA A 1 111 ? 10.860 3.670 -3.245 1.00 91.62 111 ALA A C 1
ATOM 899 O O . ALA A 1 111 ? 9.912 4.441 -3.374 1.00 91.62 111 ALA A O 1
ATOM 900 N N . LEU A 1 112 ? 11.256 3.213 -2.052 1.00 92.12 112 LEU A N 1
ATOM 901 C CA . LEU A 1 112 ? 10.606 3.588 -0.799 1.00 92.12 112 LEU A CA 1
ATOM 902 C C . LEU A 1 112 ? 10.652 5.100 -0.589 1.00 92.12 112 LEU A C 1
ATOM 904 O O . LEU A 1 112 ? 9.644 5.717 -0.264 1.00 92.12 112 LEU A O 1
ATOM 908 N N . ASN A 1 113 ? 11.807 5.720 -0.837 1.00 94.19 113 ASN A N 1
ATOM 909 C CA . ASN A 1 113 ? 12.000 7.150 -0.609 1.00 94.19 113 ASN A CA 1
ATOM 910 C C . ASN A 1 113 ? 11.060 8.041 -1.451 1.00 94.19 113 ASN A C 1
ATOM 912 O O . ASN A 1 113 ? 10.801 9.181 -1.065 1.00 94.19 113 ASN A O 1
ATOM 916 N N . ILE A 1 114 ? 10.529 7.529 -2.570 1.00 94.62 114 ILE A N 1
ATOM 917 C CA . ILE A 1 114 ? 9.536 8.235 -3.396 1.00 94.62 114 ILE A CA 1
ATOM 918 C C . ILE A 1 114 ? 8.227 8.429 -2.625 1.00 94.62 114 ILE A C 1
ATOM 920 O O . ILE A 1 114 ? 7.681 9.529 -2.598 1.00 94.62 114 ILE A O 1
ATOM 924 N N . THR A 1 115 ? 7.718 7.382 -1.974 1.00 94.38 115 THR A N 1
ATOM 925 C CA . THR A 1 115 ? 6.420 7.435 -1.281 1.00 94.38 115 THR A CA 1
ATOM 926 C C . THR A 1 115 ? 6.563 7.792 0.200 1.00 94.38 115 THR A C 1
ATOM 928 O O . THR A 1 115 ? 5.668 8.421 0.769 1.00 94.38 115 THR A O 1
ATOM 931 N N . TYR A 1 116 ? 7.701 7.465 0.819 1.00 94.06 116 TYR A N 1
ATOM 932 C CA . TYR A 1 116 ? 7.917 7.528 2.265 1.00 94.06 116 TYR A CA 1
ATOM 933 C C . TYR A 1 116 ? 7.669 8.909 2.867 1.00 94.06 116 TYR A C 1
ATOM 935 O O . TYR A 1 116 ? 6.941 9.032 3.849 1.00 94.06 116 TYR A O 1
ATOM 943 N N . ASN A 1 117 ? 8.239 9.977 2.302 1.00 93.38 117 ASN A N 1
ATOM 944 C CA . ASN A 1 117 ? 8.106 11.313 2.899 1.00 93.38 117 ASN A CA 1
ATOM 945 C C . ASN A 1 117 ? 6.646 11.779 2.937 1.00 93.38 117 ASN A C 1
ATOM 947 O O . ASN A 1 117 ? 6.204 12.378 3.919 1.00 93.38 117 ASN A O 1
ATOM 951 N N . VAL A 1 118 ? 5.887 11.468 1.886 1.00 95.88 118 VAL A N 1
ATOM 952 C CA . VAL A 1 118 ? 4.479 11.850 1.773 1.00 95.88 118 VAL A CA 1
ATOM 953 C C . VAL A 1 118 ? 3.623 10.997 2.706 1.00 95.88 118 VAL A C 1
ATOM 955 O O . VAL A 1 118 ? 2.900 11.538 3.544 1.00 95.88 118 VAL A O 1
ATOM 958 N N . ILE A 1 119 ? 3.760 9.670 2.627 1.00 96.69 119 ILE A N 1
ATOM 959 C CA . ILE A 1 119 ? 2.991 8.732 3.451 1.00 96.69 119 ILE A CA 1
ATOM 960 C C . ILE A 1 119 ? 3.302 8.918 4.935 1.00 96.69 119 ILE A C 1
ATOM 962 O O . ILE A 1 119 ? 2.374 9.029 5.728 1.00 96.69 119 ILE A O 1
ATOM 966 N N . SER A 1 120 ? 4.572 9.040 5.326 1.00 95.44 120 SER A N 1
ATOM 967 C CA . SER A 1 120 ? 4.953 9.250 6.730 1.00 95.44 120 SER A CA 1
ATOM 968 C C . SER A 1 120 ? 4.437 10.580 7.286 1.00 95.44 120 SER A C 1
ATOM 970 O O . SER A 1 120 ? 4.089 10.660 8.464 1.00 95.44 120 SER A O 1
ATOM 972 N N . THR A 1 121 ? 4.347 11.624 6.457 1.00 96.81 121 THR A N 1
ATOM 973 C CA . THR A 1 121 ? 3.775 12.914 6.862 1.00 96.81 121 THR A CA 1
ATOM 974 C C . THR A 1 121 ? 2.274 12.795 7.112 1.00 96.81 121 THR A C 1
ATOM 976 O O . THR A 1 121 ? 1.799 13.243 8.157 1.00 96.81 121 THR A O 1
ATOM 979 N N . GLU A 1 122 ? 1.525 12.173 6.200 1.00 97.19 122 GLU A N 1
ATOM 980 C CA . GLU A 1 122 ? 0.084 11.958 6.386 1.00 97.19 122 GLU A CA 1
ATOM 981 C C . GLU A 1 122 ? -0.211 10.984 7.531 1.00 97.19 122 GLU A C 1
ATOM 983 O O . GLU A 1 122 ? -1.070 11.257 8.370 1.00 97.19 122 GLU A O 1
ATOM 988 N N . LEU A 1 123 ? 0.573 9.912 7.656 1.00 95.94 123 LEU A N 1
ATOM 989 C CA . LEU A 1 123 ? 0.500 8.977 8.773 1.00 95.94 123 LEU A CA 1
ATOM 990 C C . LEU A 1 123 ? 0.687 9.701 10.109 1.00 95.94 123 LEU A C 1
ATOM 992 O O . LEU A 1 123 ? -0.143 9.559 11.001 1.00 95.94 123 LEU A O 1
ATOM 996 N N . LYS A 1 124 ? 1.722 10.540 10.249 1.00 95.81 124 LYS A N 1
ATOM 997 C CA . LYS A 1 124 ? 1.956 11.321 11.478 1.00 95.81 124 LYS A CA 1
ATOM 998 C C . LYS A 1 124 ? 0.775 12.225 11.825 1.00 95.81 124 LYS A C 1
ATOM 1000 O O . LYS A 1 124 ? 0.423 12.332 12.996 1.00 95.81 124 LYS A O 1
ATOM 1005 N N . LYS A 1 125 ? 0.139 12.863 10.835 1.00 95.69 125 LYS A N 1
ATOM 1006 C CA . LYS A 1 125 ? -1.066 13.679 11.071 1.00 95.69 125 LYS A CA 1
ATOM 1007 C C . LYS A 1 125 ? -2.224 12.827 11.593 1.00 95.69 125 LYS A C 1
ATOM 1009 O O . LYS A 1 125 ? -2.900 13.245 12.530 1.00 95.69 125 LYS A O 1
ATOM 1014 N N . LEU A 1 126 ? -2.440 11.648 11.011 1.00 95.19 126 LEU A N 1
ATOM 1015 C CA . LEU A 1 126 ? -3.496 10.724 11.430 1.00 95.19 126 LEU A CA 1
ATOM 1016 C C . LEU A 1 126 ? -3.246 10.165 12.834 1.00 95.19 126 LEU A C 1
ATOM 1018 O O . LEU A 1 126 ? -4.170 10.141 13.640 1.00 95.19 126 LEU A O 1
ATOM 1022 N N . LEU A 1 127 ? -2.008 9.772 13.146 1.00 93.12 127 LEU A N 1
ATOM 1023 C CA . LEU A 1 127 ? -1.634 9.239 14.459 1.00 93.12 127 LEU A CA 1
ATOM 1024 C C . LEU A 1 127 ? -1.713 10.299 15.568 1.00 93.12 127 LEU A C 1
ATOM 1026 O O . LEU A 1 127 ? -2.113 9.981 16.680 1.00 93.12 127 LEU A O 1
ATOM 1030 N N . ASN A 1 128 ? -1.385 11.562 15.276 1.00 93.56 128 ASN A N 1
ATOM 1031 C CA . ASN A 1 128 ? -1.454 12.639 16.270 1.00 93.56 128 ASN A CA 1
ATOM 1032 C C . ASN A 1 128 ? -2.887 13.115 16.564 1.00 93.56 128 ASN A C 1
ATOM 1034 O O . ASN A 1 128 ? -3.141 13.638 17.646 1.00 93.56 128 ASN A O 1
ATOM 1038 N N . ASN A 1 129 ? -3.805 12.977 15.603 1.00 88.75 129 ASN A N 1
ATOM 1039 C CA . ASN A 1 129 ? -5.175 13.497 15.704 1.00 88.75 129 ASN A CA 1
ATOM 1040 C C . ASN A 1 129 ? -6.236 12.403 15.910 1.00 88.75 129 ASN A C 1
ATOM 1042 O O . ASN A 1 129 ? -7.406 12.722 16.124 1.00 88.75 129 ASN A O 1
ATOM 1046 N N . GLY A 1 130 ? -5.859 11.132 15.781 1.00 82.88 130 GLY A N 1
ATOM 1047 C CA . GLY A 1 130 ? -6.755 9.981 15.842 1.00 82.88 130 GLY A CA 1
ATOM 1048 C C . GLY A 1 130 ? -6.480 9.063 17.031 1.00 82.88 130 GLY A C 1
ATOM 1049 O O . GLY A 1 130 ? -5.526 9.246 17.778 1.00 82.88 130 GLY A O 1
ATOM 1050 N N . ASN A 1 131 ? -7.314 8.031 17.168 1.00 88.06 131 ASN A N 1
ATOM 1051 C CA . ASN A 1 131 ? -7.174 6.977 18.181 1.00 88.06 131 ASN A CA 1
ATOM 1052 C C . ASN A 1 131 ? -6.591 5.683 17.581 1.00 88.06 131 ASN A C 1
ATOM 1054 O O . ASN A 1 131 ? -6.959 4.584 17.993 1.00 88.06 131 ASN A O 1
ATOM 1058 N N . TYR A 1 132 ? -5.729 5.801 16.569 1.00 92.06 132 TYR A N 1
ATOM 1059 C CA . TYR A 1 132 ? -5.111 4.643 15.928 1.00 92.06 132 TYR A CA 1
ATOM 1060 C C . TYR A 1 132 ? -4.000 4.075 16.816 1.00 92.06 132 TYR A C 1
ATOM 1062 O O . TYR A 1 132 ? -3.107 4.805 17.243 1.00 92.06 132 TYR A O 1
ATOM 1070 N N . LYS A 1 133 ? -4.060 2.772 17.088 1.00 89.69 133 LYS A N 1
ATOM 1071 C CA . LYS A 1 133 ? -3.089 2.036 17.906 1.00 89.69 133 LYS A CA 1
ATOM 1072 C C . LYS A 1 133 ? -2.211 1.108 17.079 1.00 89.69 133 LYS A C 1
ATOM 1074 O O . LYS A 1 133 ? -1.083 0.847 17.487 1.00 89.69 133 LYS A O 1
ATOM 1079 N N . ASN A 1 134 ? -2.705 0.648 15.929 1.00 92.62 134 ASN A N 1
ATOM 1080 C CA . ASN A 1 134 ? -1.994 -0.299 15.081 1.00 92.62 134 ASN A CA 1
ATOM 1081 C C . ASN A 1 134 ? -1.799 0.266 13.673 1.00 92.62 134 ASN A C 1
ATOM 1083 O O . ASN A 1 134 ? -2.702 0.875 13.092 1.00 92.62 134 ASN A O 1
ATOM 1087 N N . VAL A 1 135 ? -0.617 0.014 13.116 1.00 94.94 135 VAL A N 1
ATOM 1088 C CA . VAL A 1 135 ? -0.283 0.309 11.722 1.00 94.94 135 VAL A CA 1
ATOM 1089 C C . VAL A 1 135 ? 0.149 -0.994 11.068 1.00 94.94 135 VAL A C 1
ATOM 1091 O O . VAL A 1 135 ? 1.078 -1.646 11.538 1.00 94.94 135 VAL A O 1
ATOM 1094 N N . ILE A 1 136 ? -0.552 -1.379 10.008 1.00 95.56 136 ILE A N 1
ATOM 1095 C CA . ILE A 1 136 ? -0.307 -2.606 9.254 1.00 95.56 136 ILE A CA 1
ATOM 1096 C C . ILE A 1 136 ? 0.306 -2.214 7.917 1.00 95.56 136 ILE A C 1
ATOM 1098 O O . ILE A 1 136 ? -0.282 -1.429 7.179 1.00 95.56 136 ILE A O 1
ATOM 1102 N N . PHE A 1 137 ? 1.457 -2.779 7.577 1.00 96.94 137 PHE A N 1
ATOM 1103 C CA . PHE A 1 137 ? 2.107 -2.550 6.289 1.00 96.94 137 PHE A CA 1
ATOM 1104 C C . PHE A 1 137 ? 1.893 -3.758 5.383 1.00 96.94 137 PHE A C 1
ATOM 1106 O O . PHE A 1 137 ? 2.058 -4.903 5.804 1.00 96.94 137 PHE A O 1
ATOM 1113 N N . THR A 1 138 ? 1.496 -3.522 4.134 1.00 97.44 138 THR A N 1
ATOM 1114 C CA . THR A 1 138 ? 1.242 -4.595 3.172 1.00 97.44 138 THR A CA 1
ATOM 1115 C C . THR A 1 138 ? 1.586 -4.195 1.741 1.00 97.44 138 THR A C 1
ATOM 1117 O O . THR A 1 138 ? 1.725 -3.023 1.391 1.00 97.44 138 THR A O 1
ATOM 1120 N N . GLY A 1 139 ? 1.723 -5.198 0.889 1.00 96.50 139 GLY A N 1
ATOM 1121 C CA . GLY A 1 139 ? 2.002 -5.041 -0.526 1.00 96.50 139 GLY A CA 1
ATOM 1122 C C . GLY A 1 139 ? 2.408 -6.369 -1.147 1.00 96.50 139 GLY A C 1
ATOM 1123 O O . GLY A 1 139 ? 2.725 -7.339 -0.458 1.00 96.50 139 GLY A O 1
ATOM 1124 N N . HIS A 1 140 ? 2.432 -6.411 -2.476 1.00 95.00 140 HIS A N 1
ATOM 1125 C CA . HIS A 1 140 ? 2.839 -7.597 -3.225 1.00 95.00 140 HIS A CA 1
ATOM 1126 C C . HIS A 1 140 ? 4.087 -7.325 -4.071 1.00 95.00 140 HIS A C 1
ATOM 1128 O O . HIS A 1 140 ? 4.244 -6.241 -4.641 1.00 95.00 140 HIS A O 1
ATOM 1134 N N . SER A 1 141 ? 4.964 -8.331 -4.194 1.00 93.69 141 SER A N 1
ATOM 1135 C CA . SER A 1 141 ? 6.227 -8.239 -4.942 1.00 93.69 141 SER A CA 1
ATOM 1136 C C . SER A 1 141 ? 7.079 -7.062 -4.436 1.00 93.69 141 SER A C 1
ATOM 1138 O O . SER A 1 141 ? 7.334 -6.995 -3.235 1.00 93.69 141 SER A O 1
ATOM 1140 N N . LEU A 1 142 ? 7.482 -6.120 -5.298 1.00 93.56 142 LEU A N 1
ATOM 1141 C CA . LEU A 1 142 ? 8.189 -4.903 -4.888 1.00 93.56 142 LEU A CA 1
ATOM 1142 C C . LEU A 1 142 ? 7.480 -4.188 -3.729 1.00 93.56 142 LEU A C 1
ATOM 1144 O O . LEU A 1 142 ? 8.140 -3.854 -2.755 1.00 93.56 142 LEU A O 1
ATOM 1148 N N . GLY A 1 143 ? 6.154 -4.029 -3.789 1.00 94.31 143 GLY A N 1
ATOM 1149 C CA . GLY A 1 143 ? 5.379 -3.363 -2.739 1.00 94.31 143 GLY A CA 1
ATOM 1150 C C . GLY A 1 143 ? 5.440 -4.089 -1.394 1.00 94.31 143 GLY A C 1
ATOM 1151 O O . GLY A 1 143 ? 5.484 -3.446 -0.354 1.00 94.31 143 GLY A O 1
ATOM 1152 N N . GLY A 1 144 ? 5.531 -5.422 -1.403 1.00 94.44 144 GLY A N 1
ATOM 1153 C CA . GLY A 1 144 ? 5.770 -6.197 -0.181 1.00 94.44 144 GLY A CA 1
ATOM 1154 C C . GLY A 1 144 ? 7.177 -5.965 0.371 1.00 94.44 144 GLY A C 1
ATOM 1155 O O . GLY A 1 144 ? 7.359 -5.835 1.575 1.00 94.44 144 GLY A O 1
ATOM 1156 N N . GLY A 1 145 ? 8.167 -5.828 -0.517 1.00 92.75 145 GLY A N 1
ATOM 1157 C CA . GLY A 1 145 ? 9.515 -5.405 -0.142 1.00 92.75 145 GLY A CA 1
ATOM 1158 C C . GLY A 1 145 ? 9.545 -4.007 0.479 1.00 92.75 145 GLY A C 1
ATOM 1159 O O . GLY A 1 145 ? 10.231 -3.816 1.474 1.00 92.75 145 GLY A O 1
ATOM 1160 N N . LEU A 1 146 ? 8.778 -3.053 -0.059 1.00 94.38 146 LEU A N 1
ATOM 1161 C CA . LEU A 1 146 ? 8.656 -1.704 0.509 1.00 94.38 146 LEU A CA 1
ATOM 1162 C C . LEU A 1 146 ? 7.970 -1.727 1.879 1.00 94.38 146 LEU A C 1
ATOM 1164 O O . LEU A 1 146 ? 8.459 -1.096 2.806 1.00 94.38 146 LEU A O 1
ATOM 1168 N N . ALA A 1 147 ? 6.906 -2.519 2.030 1.00 94.69 147 ALA A N 1
ATOM 1169 C CA . ALA A 1 147 ? 6.181 -2.675 3.290 1.00 94.69 147 ALA A CA 1
ATOM 1170 C C . ALA A 1 147 ? 7.039 -3.246 4.435 1.00 94.69 147 ALA A C 1
ATOM 1172 O O . ALA A 1 147 ? 6.750 -2.987 5.594 1.00 94.69 147 ALA A O 1
ATOM 1173 N N . ILE A 1 148 ? 8.082 -4.025 4.126 1.00 92.62 148 ILE A N 1
ATOM 1174 C CA . ILE A 1 148 ? 9.038 -4.537 5.126 1.00 92.62 148 ILE A CA 1
ATOM 1175 C C . ILE A 1 148 ? 10.026 -3.449 5.582 1.00 92.62 148 ILE A C 1
ATOM 1177 O O . ILE A 1 148 ? 10.616 -3.572 6.654 1.00 92.62 148 ILE A O 1
ATOM 1181 N N . LEU A 1 149 ? 10.266 -2.435 4.748 1.00 89.88 149 LEU A N 1
ATOM 1182 C CA . LEU A 1 149 ? 11.278 -1.403 4.983 1.00 89.88 149 LEU A CA 1
ATOM 1183 C C . LEU A 1 149 ? 10.735 -0.135 5.659 1.00 89.88 149 LEU A C 1
ATOM 1185 O O . LEU A 1 149 ? 11.548 0.656 6.138 1.00 89.88 149 LEU A O 1
ATOM 1189 N N . ASP A 1 150 ? 9.416 0.061 5.648 1.00 82.00 150 ASP A N 1
ATOM 1190 C CA . ASP A 1 150 ? 8.709 1.124 6.380 1.00 82.00 150 ASP A CA 1
ATOM 1191 C C . ASP A 1 150 ? 8.789 0.943 7.909 1.00 82.00 150 ASP A C 1
ATOM 1193 O O . ASP A 1 150 ? 8.917 1.977 8.609 1.00 82.00 150 ASP A O 1
#

InterPro domains:
  IPR002921 Fungal lipase-type domain [PF01764] (101-149)
  IPR029058 Alpha/Beta hydrolase fold [G3DSA:3.40.50.1820] (25-150)
  IPR029058 Alpha/Beta hydrolase fold [SSF53474] (19-149)